Protein AF-A0AAJ2TJH0-F1 (afdb_monomer)

Structure (mmCIF, N/CA/C/O backbone):
data_AF-A0AAJ2TJH0-F1
#
_entry.id   AF-A0AAJ2TJH0-F1
#
loop_
_atom_site.group_PDB
_atom_site.id
_atom_site.type_symbol
_atom_site.label_atom_id
_atom_site.label_alt_id
_atom_site.label_comp_id
_atom_site.label_asym_id
_atom_site.label_entity_id
_atom_site.label_seq_id
_atom_site.pdbx_PDB_ins_code
_atom_site.Cartn_x
_atom_site.Cartn_y
_atom_site.Cartn_z
_atom_site.occupancy
_atom_site.B_iso_or_equiv
_atom_site.auth_seq_id
_atom_site.auth_comp_id
_atom_site.auth_asym_id
_atom_site.auth_atom_id
_atom_site.pdbx_PDB_model_num
ATOM 1 N N . MET A 1 1 ? -12.859 15.635 -84.176 1.00 36.81 1 MET A N 1
ATOM 2 C CA . MET A 1 1 ? -12.176 16.912 -84.503 1.00 36.81 1 MET A CA 1
ATOM 3 C C . MET A 1 1 ? -12.989 18.049 -83.896 1.00 36.81 1 MET A C 1
ATOM 5 O O . MET A 1 1 ? -14.205 17.890 -83.948 1.00 36.81 1 MET A O 1
ATOM 9 N N . PRO A 1 2 ? -12.438 19.195 -83.445 1.00 49.88 2 PRO A N 1
ATOM 10 C CA . PRO A 1 2 ? -11.107 19.591 -82.921 1.00 49.88 2 PRO A CA 1
ATOM 11 C C . PRO A 1 2 ? -11.201 20.012 -81.412 1.00 49.88 2 PRO A C 1
ATOM 13 O O . PRO A 1 2 ? -12.289 19.960 -80.855 1.00 49.88 2 PRO A O 1
ATOM 16 N N . GLY A 1 3 ? -10.116 20.178 -80.627 1.00 53.88 3 GLY A N 1
ATOM 17 C CA . GLY A 1 3 ? -9.355 21.437 -80.367 1.00 53.88 3 GLY A CA 1
ATOM 18 C C . GLY A 1 3 ? -10.192 22.486 -79.595 1.00 53.88 3 GLY A C 1
ATOM 19 O O . GLY A 1 3 ? -11.319 22.723 -79.992 1.00 53.88 3 GLY A O 1
ATOM 20 N N . THR A 1 4 ? -9.802 23.208 -78.529 1.00 48.41 4 THR A N 1
ATOM 21 C CA . THR A 1 4 ? -8.592 24.033 -78.271 1.00 48.41 4 THR A CA 1
ATOM 22 C C . THR A 1 4 ? -8.810 24.751 -76.904 1.00 48.41 4 THR A C 1
ATOM 24 O O . THR A 1 4 ? -9.914 25.207 -76.639 1.00 48.41 4 THR A O 1
ATOM 27 N N . ALA A 1 5 ? -7.886 24.685 -75.937 1.00 49.28 5 ALA A N 1
ATOM 28 C CA . ALA A 1 5 ? -6.951 25.739 -75.476 1.00 49.28 5 ALA A CA 1
ATOM 29 C C . ALA A 1 5 ? -7.472 26.969 -74.656 1.00 49.28 5 ALA A C 1
ATOM 31 O O . ALA A 1 5 ? -8.091 27.881 -75.187 1.00 49.28 5 ALA A O 1
ATOM 32 N N . THR A 1 6 ? -6.994 27.036 -73.393 1.00 59.12 6 THR A N 1
ATOM 33 C CA . THR A 1 6 ? -6.483 28.195 -72.590 1.00 59.12 6 THR A CA 1
ATOM 34 C C . THR A 1 6 ? -7.318 29.459 -72.297 1.00 59.12 6 THR A C 1
ATOM 36 O O . 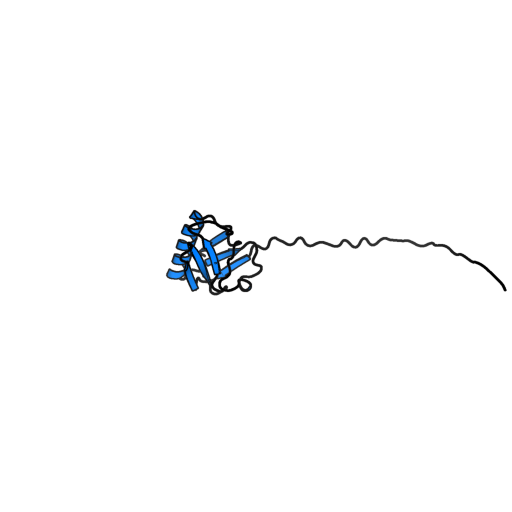THR A 1 6 ? -7.575 30.232 -73.209 1.00 59.12 6 THR A O 1
ATOM 39 N N . ARG A 1 7 ? -7.416 29.852 -71.001 1.00 49.28 7 ARG A N 1
ATOM 40 C CA . ARG A 1 7 ? -6.920 31.171 -70.507 1.00 49.28 7 ARG A CA 1
ATOM 41 C C . ARG A 1 7 ? -6.764 31.275 -68.973 1.00 49.28 7 ARG A C 1
ATOM 43 O O . ARG A 1 7 ? -7.555 30.732 -68.219 1.00 49.28 7 ARG A O 1
ATOM 50 N N . LYS A 1 8 ? -5.702 31.988 -68.570 1.00 52.12 8 LYS A N 1
ATOM 51 C CA . LYS A 1 8 ? -5.145 32.266 -67.225 1.00 52.12 8 LYS A CA 1
ATOM 52 C C . LYS A 1 8 ? -5.794 33.467 -66.506 1.00 52.12 8 LYS A C 1
ATOM 54 O O . LYS A 1 8 ? -6.202 34.378 -67.213 1.00 52.12 8 LYS A O 1
ATOM 59 N N . THR A 1 9 ? -5.649 33.527 -65.167 1.00 45.59 9 THR A N 1
ATOM 60 C CA . THR A 1 9 ? -5.373 34.716 -64.288 1.00 45.59 9 THR A CA 1
ATOM 61 C C . THR A 1 9 ? -5.274 34.214 -62.828 1.00 45.59 9 THR A C 1
ATOM 63 O O . THR A 1 9 ? -6.264 33.705 -62.325 1.00 45.59 9 THR A O 1
ATOM 66 N N . VAL A 1 10 ? -4.119 34.013 -62.173 1.00 44.41 10 VAL A N 1
ATOM 67 C CA . VAL A 1 10 ? -3.102 34.907 -61.547 1.00 44.41 10 VAL A CA 1
ATOM 68 C C . VAL A 1 10 ? -3.601 35.829 -60.412 1.00 44.41 10 VAL A C 1
ATOM 70 O O . VAL A 1 10 ? -4.117 36.912 -60.653 1.00 44.41 10 VAL A O 1
ATOM 73 N N . PHE A 1 11 ? -3.355 35.341 -59.185 1.00 55.31 11 PHE A N 1
ATOM 74 C CA . PHE A 1 11 ? -2.993 35.962 -57.894 1.00 55.31 11 PHE A CA 1
ATOM 75 C C . PHE A 1 11 ? -2.949 37.494 -57.723 1.00 55.31 11 PHE A C 1
ATOM 77 O O . PHE A 1 11 ? -2.165 38.164 -58.393 1.00 55.31 11 PHE A O 1
ATOM 84 N N . ARG A 1 12 ? -3.555 37.980 -56.621 1.00 53.56 12 ARG A N 1
ATOM 85 C CA . ARG A 1 12 ? -2.887 38.843 -55.61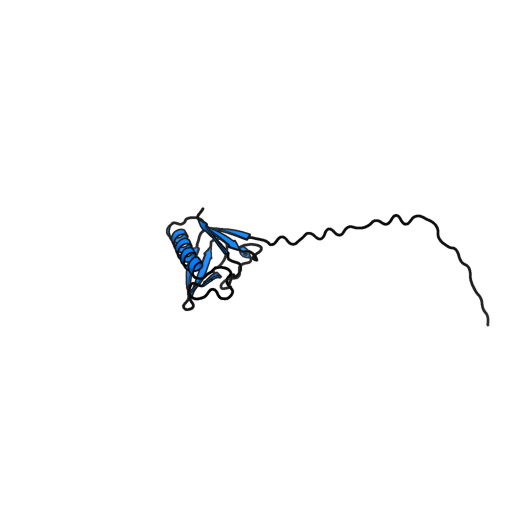2 1.00 53.56 12 ARG A CA 1
ATOM 86 C C . ARG A 1 12 ? -3.791 39.130 -54.405 1.00 53.56 12 ARG A C 1
ATOM 88 O O . ARG A 1 12 ? -4.863 39.692 -54.581 1.00 53.56 12 ARG A O 1
ATOM 95 N N . GLY A 1 13 ? -3.318 38.838 -53.190 1.00 42.81 13 GLY A N 1
ATOM 96 C CA . GLY A 1 13 ? -3.928 39.374 -51.966 1.00 42.81 13 GLY A CA 1
ATOM 97 C C . GLY A 1 13 ? -3.599 38.609 -50.683 1.00 42.81 13 GLY A C 1
ATOM 98 O O . GLY A 1 13 ? -4.333 37.708 -50.316 1.00 42.81 13 GLY A O 1
ATOM 99 N N . TRP A 1 14 ? -2.511 39.010 -50.016 1.00 47.28 14 TRP A N 1
ATOM 100 C CA . TRP A 1 14 ? -2.279 38.914 -48.562 1.00 47.28 14 TRP A CA 1
ATOM 101 C C . TRP A 1 14 ? -2.523 37.563 -47.850 1.00 47.28 14 TRP A C 1
ATOM 103 O O . TRP A 1 14 ? -3.554 37.328 -47.229 1.00 47.28 14 TRP A O 1
ATOM 113 N N . MET A 1 15 ? -1.495 36.708 -47.815 1.00 41.69 15 MET A N 1
ATOM 114 C CA . MET A 1 15 ? -1.407 35.610 -46.840 1.00 41.69 15 MET A CA 1
ATOM 115 C C . MET A 1 15 ? -0.833 36.139 -45.519 1.00 41.69 15 MET A C 1
ATOM 117 O O . MET A 1 15 ? 0.366 36.054 -45.266 1.00 41.69 15 MET A O 1
ATOM 121 N N . GLY A 1 16 ? -1.700 36.703 -44.676 1.00 45.50 16 GLY A N 1
ATOM 122 C CA . GLY A 1 16 ? -1.440 36.810 -43.242 1.00 45.50 16 GLY A CA 1
ATOM 123 C C . GLY A 1 16 ? -1.531 35.413 -42.635 1.00 45.50 16 GLY A C 1
ATOM 124 O O . GLY A 1 16 ? -2.625 34.915 -42.386 1.00 45.50 16 GLY A O 1
ATOM 125 N N . GLY A 1 17 ? -0.389 34.745 -42.477 1.00 52.59 17 GLY A N 1
ATOM 126 C CA . GLY A 1 17 ? -0.326 33.420 -41.870 1.00 52.59 17 GLY A CA 1
ATOM 127 C C . GLY A 1 17 ? -0.677 33.485 -40.385 1.00 52.59 17 GLY A C 1
ATOM 128 O O . GLY A 1 17 ? 0.143 33.917 -39.580 1.00 52.59 17 GLY A O 1
ATOM 129 N N . LEU A 1 18 ? -1.878 33.033 -40.014 1.00 56.41 18 LEU A N 1
ATOM 130 C CA . LEU A 1 18 ? -2.177 32.652 -38.635 1.00 56.41 18 LEU A CA 1
ATOM 131 C C . LEU A 1 18 ? -1.367 31.388 -38.304 1.00 56.41 18 LEU A C 1
ATOM 133 O O . LEU A 1 18 ? -1.735 30.280 -38.691 1.00 56.41 18 LEU A O 1
ATOM 137 N N . PHE A 1 19 ? -0.259 31.553 -37.584 1.00 54.91 19 PHE A N 1
ATOM 138 C CA . PHE A 1 19 ? 0.413 30.451 -36.900 1.00 54.91 19 PHE A CA 1
ATOM 139 C C . PHE A 1 19 ? -0.464 30.011 -35.719 1.00 54.91 19 PHE A C 1
ATOM 141 O O . PHE A 1 19 ? -0.465 30.639 -34.662 1.00 54.91 19 PHE A O 1
ATOM 148 N N . ALA A 1 20 ? -1.240 28.940 -35.898 1.00 62.03 20 ALA A N 1
ATOM 149 C CA . ALA A 1 20 ? -1.921 28.268 -34.798 1.00 62.03 20 ALA A CA 1
ATOM 150 C C . ALA A 1 20 ? -0.874 27.533 -33.944 1.00 62.03 20 ALA A C 1
ATOM 152 O O . ALA A 1 20 ? -0.414 26.447 -34.294 1.00 62.03 20 ALA A O 1
ATOM 153 N N . VAL A 1 21 ? -0.457 28.152 -32.837 1.00 60.97 21 VAL A N 1
ATOM 154 C CA . VAL A 1 21 ? 0.409 27.522 -31.834 1.00 60.97 21 VAL A CA 1
ATOM 155 C C . VAL A 1 21 ? -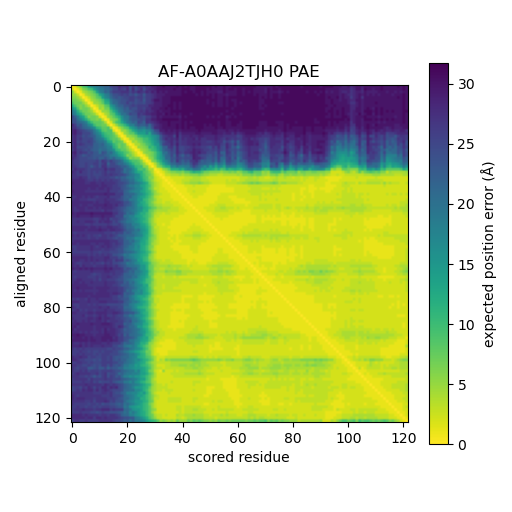0.417 26.466 -31.098 1.00 60.97 21 VAL A C 1
ATOM 157 O O . VAL A 1 21 ? -1.238 26.786 -30.240 1.00 60.97 21 VAL A O 1
ATOM 160 N N . LEU A 1 22 ? -0.222 25.195 -31.451 1.00 59.22 22 LEU A N 1
ATOM 161 C CA . LEU A 1 22 ? -0.688 24.058 -30.659 1.00 59.22 22 LEU A CA 1
ATOM 162 C C . LEU A 1 22 ? 0.108 24.042 -29.349 1.00 59.22 22 LEU A C 1
ATOM 164 O O . LEU A 1 22 ? 1.249 23.586 -29.307 1.00 59.22 22 LEU A O 1
ATOM 168 N N . VAL A 1 23 ? -0.486 24.578 -28.283 1.00 63.22 23 VAL A N 1
ATOM 169 C CA . VAL A 1 23 ? 0.047 24.464 -26.923 1.00 63.22 23 VAL A CA 1
ATOM 170 C C . VAL A 1 23 ? -0.071 22.999 -26.507 1.00 63.22 23 VAL A C 1
ATOM 172 O O . VAL A 1 23 ? -1.120 22.546 -26.053 1.00 63.22 23 VAL A O 1
ATOM 175 N N . ALA A 1 24 ? 1.001 22.233 -26.706 1.00 60.81 24 ALA A N 1
ATOM 176 C CA . ALA A 1 24 ? 1.144 20.917 -26.105 1.00 60.81 24 ALA A CA 1
ATOM 177 C C . ALA A 1 24 ? 1.241 21.113 -24.588 1.00 60.81 24 ALA A C 1
ATOM 179 O O . ALA A 1 24 ? 2.260 21.574 -24.076 1.00 60.81 24 ALA A O 1
ATOM 180 N N . CYS A 1 25 ? 0.154 20.824 -23.873 1.00 55.62 25 CYS A N 1
ATOM 181 C CA . CYS A 1 25 ? 0.165 20.810 -22.419 1.00 55.62 25 CYS A CA 1
ATOM 182 C C . CYS A 1 25 ? 1.077 19.647 -21.988 1.00 55.62 25 CYS A C 1
ATOM 184 O O . CYS A 1 25 ? 0.773 18.502 -22.342 1.00 55.62 25 CYS A O 1
ATOM 186 N N . PRO A 1 26 ? 2.211 19.891 -21.307 1.00 55.00 26 PRO A N 1
ATOM 187 C CA . PRO A 1 26 ? 3.048 18.800 -20.837 1.00 55.00 26 PRO A CA 1
ATOM 188 C C . PRO A 1 26 ? 2.218 17.965 -19.863 1.00 55.00 26 PRO A C 1
ATOM 190 O O . PRO A 1 26 ? 1.617 18.505 -18.934 1.00 55.00 26 PRO A O 1
ATOM 193 N N . SER A 1 27 ? 2.156 16.650 -20.076 1.00 54.94 27 SER A N 1
ATOM 194 C CA . SER A 1 27 ? 1.590 15.739 -19.088 1.00 54.94 27 SER A CA 1
ATOM 195 C C . SER A 1 27 ? 2.425 15.876 -17.817 1.00 54.94 27 SER A C 1
ATOM 197 O O . SER A 1 27 ? 3.551 15.379 -17.759 1.00 54.94 27 SER A O 1
ATOM 199 N N . LEU A 1 28 ? 1.904 16.598 -16.824 1.00 56.28 28 LEU A N 1
ATOM 200 C CA . LEU A 1 28 ? 2.475 16.623 -15.484 1.00 56.28 28 LEU A CA 1
ATOM 201 C C . LEU A 1 28 ? 2.661 15.162 -15.053 1.00 56.28 28 LEU A C 1
ATOM 203 O O . LEU A 1 28 ? 1.777 14.335 -15.261 1.00 56.28 28 LEU A O 1
ATOM 207 N N . ALA A 1 29 ? 3.819 14.797 -14.517 1.00 51.66 29 ALA A N 1
ATOM 208 C CA . ALA A 1 29 ? 3.940 13.519 -13.830 1.00 51.66 29 ALA A CA 1
ATOM 209 C C . ALA A 1 29 ? 3.002 13.595 -12.612 1.00 51.66 29 ALA A C 1
ATOM 211 O O . ALA A 1 29 ? 3.235 14.399 -11.710 1.00 51.66 29 ALA A O 1
ATOM 212 N N . HIS A 1 30 ? 1.888 12.860 -12.636 1.00 56.75 30 HIS A N 1
ATOM 213 C CA . HIS A 1 30 ? 0.851 12.961 -11.609 1.00 56.75 30 HIS A CA 1
ATOM 214 C C . HIS A 1 30 ? 1.310 12.174 -10.377 1.00 56.75 30 HIS A C 1
ATOM 216 O O . HIS A 1 30 ? 1.152 10.957 -10.303 1.00 56.75 30 HIS A O 1
ATOM 222 N N . GLY A 1 31 ? 1.922 12.876 -9.424 1.00 65.38 31 GLY A N 1
ATOM 223 C CA . GLY A 1 31 ? 1.992 12.403 -8.048 1.00 65.38 31 GLY A CA 1
ATOM 224 C C . GLY A 1 31 ? 0.597 12.491 -7.434 1.00 65.38 31 GLY A C 1
ATOM 225 O O . GLY A 1 31 ? 0.048 13.588 -7.343 1.00 65.38 31 GLY A O 1
ATOM 226 N N . THR A 1 32 ? 0.025 11.358 -7.042 1.00 85.94 32 THR A N 1
ATOM 227 C CA . THR A 1 32 ? -1.295 11.286 -6.409 1.00 85.94 32 THR A CA 1
ATOM 228 C C . THR A 1 32 ? -1.157 10.871 -4.962 1.00 85.94 32 THR A C 1
ATOM 230 O O . THR A 1 32 ? -0.467 9.899 -4.637 1.00 85.94 32 THR A O 1
ATOM 233 N N . ASN A 1 33 ? -1.871 11.601 -4.112 1.00 91.75 33 ASN A N 1
ATOM 234 C CA . ASN A 1 33 ? -1.908 11.392 -2.677 1.00 91.75 33 ASN A CA 1
ATOM 235 C C . ASN A 1 33 ? -3.265 10.796 -2.301 1.00 91.75 33 ASN A C 1
ATOM 237 O O . ASN A 1 33 ? -4.311 11.314 -2.695 1.00 91.75 33 ASN A O 1
ATOM 241 N N . CYS A 1 34 ? -3.238 9.708 -1.541 1.00 93.44 34 CYS A N 1
ATOM 242 C CA . CYS A 1 34 ? -4.419 8.992 -1.085 1.00 93.44 34 CYS A CA 1
ATOM 243 C C . CYS A 1 34 ? -4.591 9.147 0.420 1.00 93.44 34 CYS A C 1
ATOM 245 O O . CYS A 1 34 ? -4.074 8.348 1.205 1.00 93.44 34 CYS A O 1
ATOM 247 N N . ASP A 1 35 ? -5.345 10.176 0.792 1.00 95.50 35 ASP A N 1
ATOM 248 C CA . ASP A 1 35 ? -5.692 10.524 2.168 1.00 95.50 35 ASP A CA 1
ATOM 249 C C . ASP A 1 35 ? -6.824 9.618 2.642 1.00 95.50 35 ASP A C 1
ATOM 251 O O . ASP A 1 35 ? -7.933 9.642 2.104 1.00 95.50 35 ASP A O 1
ATOM 255 N N . SER A 1 36 ? -6.546 8.753 3.614 1.00 94.38 36 SER A N 1
ATOM 256 C CA . SER A 1 36 ? -7.513 7.731 4.017 1.00 94.38 36 SER A CA 1
ATOM 257 C C . SER A 1 36 ? -7.192 7.119 5.376 1.00 94.38 36 SER A C 1
ATOM 259 O O . SER A 1 36 ? -6.165 7.402 5.985 1.00 94.38 36 SER A O 1
ATOM 261 N N . LYS A 1 37 ? -8.085 6.256 5.871 1.00 96.88 37 LYS A N 1
ATOM 262 C CA . LYS A 1 37 ? -7.781 5.382 7.010 1.00 96.88 37 LYS A CA 1
ATOM 263 C C . LYS A 1 37 ? -7.350 4.016 6.509 1.00 96.88 37 LYS A C 1
ATOM 265 O O . LYS A 1 37 ? -7.921 3.497 5.548 1.00 96.88 37 LYS A O 1
ATOM 270 N N . VAL A 1 38 ? -6.386 3.410 7.195 1.00 97.44 38 VAL A N 1
ATOM 271 C CA . VAL A 1 38 ? -5.977 2.032 6.921 1.00 97.44 38 VAL A CA 1
ATOM 272 C C . VAL A 1 38 ? -7.084 1.080 7.369 1.00 97.44 38 VAL A C 1
ATOM 274 O O . VAL A 1 38 ? -7.364 0.953 8.558 1.00 97.44 38 VAL A O 1
ATOM 277 N N . ALA A 1 39 ? -7.703 0.391 6.415 1.00 97.25 39 ALA A N 1
ATOM 278 C CA . ALA A 1 39 ? -8.696 -0.645 6.682 1.00 97.25 39 ALA A CA 1
ATOM 279 C C . ALA A 1 39 ? -8.014 -1.996 6.944 1.00 97.25 39 ALA A C 1
ATOM 281 O O . ALA A 1 39 ? -8.403 -2.745 7.842 1.00 97.25 39 ALA A O 1
ATOM 282 N N . ASN A 1 40 ? -6.959 -2.309 6.186 1.00 97.12 40 ASN A N 1
ATOM 283 C CA . ASN A 1 40 ? -6.185 -3.524 6.388 1.00 97.12 40 ASN A CA 1
ATOM 284 C C . ASN A 1 40 ? -4.716 -3.360 5.986 1.00 97.12 40 ASN A C 1
ATOM 286 O O . ASN A 1 40 ? -4.394 -2.586 5.092 1.00 97.12 40 ASN A O 1
ATOM 290 N N . VAL A 1 41 ? -3.846 -4.139 6.625 1.00 97.50 41 VAL A N 1
ATOM 291 C CA . VAL A 1 41 ? -2.437 -4.306 6.262 1.00 97.50 41 VAL A CA 1
ATOM 292 C C . VAL A 1 41 ? -2.107 -5.778 6.455 1.00 97.50 41 VAL A C 1
ATOM 294 O O . VAL A 1 41 ? -2.526 -6.377 7.447 1.00 97.50 41 VAL A O 1
ATOM 297 N N . SER A 1 42 ? -1.391 -6.371 5.509 1.00 97.19 42 SER A N 1
ATOM 298 C CA . SER A 1 42 ? -0.969 -7.770 5.584 1.00 97.19 42 SER A CA 1
ATOM 299 C C . SER A 1 42 ? 0.319 -7.994 4.803 1.00 97.19 42 SER A C 1
ATOM 301 O O . SER A 1 42 ? 0.704 -7.161 3.983 1.00 97.19 42 SER A O 1
ATOM 303 N N . ILE A 1 43 ? 0.980 -9.116 5.067 1.00 97.69 43 ILE A N 1
ATOM 304 C CA . ILE A 1 43 ? 2.150 -9.581 4.32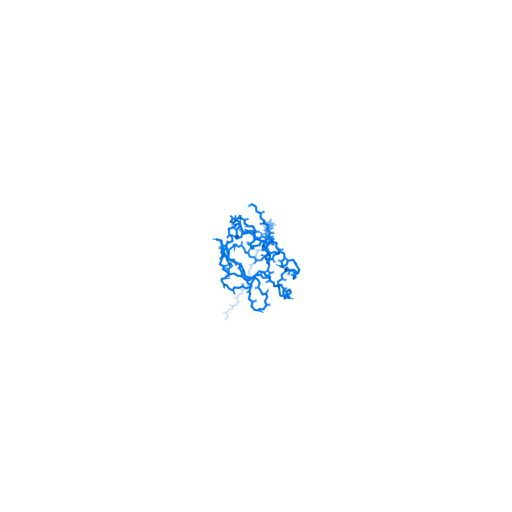5 1.00 97.69 43 ILE A CA 1
ATOM 305 C C . ILE A 1 43 ? 1.851 -10.990 3.815 1.00 97.69 43 ILE A C 1
ATOM 307 O O . ILE A 1 43 ? 1.336 -11.813 4.572 1.00 97.69 43 ILE A O 1
ATOM 311 N N . ASP A 1 44 ? 2.157 -11.264 2.548 1.00 96.12 44 ASP A N 1
ATOM 312 C CA . ASP A 1 44 ? 2.059 -12.616 1.988 1.00 96.12 44 ASP A CA 1
ATOM 313 C C . ASP A 1 44 ? 3.340 -13.445 2.211 1.00 96.12 44 ASP A C 1
ATOM 315 O O . ASP A 1 44 ? 4.366 -12.947 2.674 1.00 96.12 44 ASP A O 1
ATOM 319 N N . ALA A 1 45 ? 3.307 -14.729 1.841 1.00 95.94 45 ALA A N 1
ATOM 320 C CA . ALA A 1 45 ? 4.453 -15.631 1.992 1.00 95.94 45 ALA A CA 1
ATOM 321 C C . ALA A 1 45 ? 5.702 -15.213 1.183 1.00 95.94 45 ALA A C 1
ATOM 323 O O . ALA A 1 45 ? 6.801 -15.676 1.476 1.00 95.94 45 ALA A O 1
ATOM 324 N N . SER A 1 46 ? 5.551 -14.342 0.178 1.00 95.88 46 SER A N 1
ATOM 325 C CA . SER A 1 46 ? 6.657 -13.800 -0.624 1.00 95.88 46 SER A CA 1
ATOM 326 C C . SER A 1 46 ? 7.251 -12.509 -0.048 1.00 95.88 46 SER A C 1
ATOM 328 O O . SER A 1 46 ? 8.210 -11.964 -0.600 1.00 95.88 46 SER A O 1
ATOM 330 N N . GLY A 1 47 ? 6.680 -11.997 1.046 1.00 97.19 47 GLY A N 1
ATOM 331 C CA . GLY A 1 47 ? 7.082 -10.742 1.664 1.00 97.19 47 GLY A CA 1
ATOM 332 C C . GLY A 1 47 ? 6.452 -9.502 1.033 1.00 97.19 47 GLY A C 1
ATOM 333 O O . GLY A 1 47 ? 6.880 -8.395 1.359 1.00 97.19 47 GLY A O 1
ATOM 334 N N . LYS A 1 48 ? 5.461 -9.627 0.138 1.00 98.00 48 LYS A N 1
ATOM 335 C CA . LYS A 1 48 ? 4.744 -8.451 -0.379 1.00 98.00 48 LYS A CA 1
ATOM 336 C C . LYS A 1 48 ? 3.838 -7.888 0.704 1.00 98.00 48 LYS A C 1
ATOM 338 O O . LYS A 1 48 ? 3.037 -8.613 1.289 1.00 98.00 48 LYS A O 1
ATOM 343 N N . VAL A 1 49 ? 3.953 -6.586 0.934 1.00 98.31 49 VAL A N 1
ATOM 344 C CA . VAL A 1 49 ? 3.080 -5.827 1.827 1.00 98.31 49 VAL A CA 1
ATOM 345 C C . VAL A 1 49 ? 1.858 -5.387 1.040 1.00 98.31 49 VAL A C 1
ATOM 347 O O . VAL A 1 49 ? 1.982 -4.683 0.035 1.00 98.31 49 VAL A O 1
ATOM 350 N N . PHE A 1 50 ? 0.686 -5.772 1.528 1.00 98.44 50 PHE A N 1
ATOM 351 C CA . PHE A 1 50 ? -0.604 -5.337 1.020 1.00 98.44 50 PHE A CA 1
ATOM 352 C C . PHE A 1 50 ? -1.251 -4.362 1.992 1.00 98.44 50 PHE A C 1
ATOM 354 O O . PHE A 1 50 ? -1.268 -4.605 3.200 1.00 98.44 50 PHE A O 1
ATOM 361 N N . VAL A 1 51 ? -1.842 -3.300 1.456 1.00 98.19 51 VAL A N 1
ATOM 362 C CA . VAL A 1 51 ? -2.636 -2.325 2.204 1.00 98.19 51 VAL A CA 1
ATOM 363 C C . VAL A 1 51 ? -4.003 -2.174 1.552 1.00 98.19 51 VAL A C 1
ATOM 365 O O . VAL A 1 51 ? -4.127 -2.200 0.331 1.00 98.19 51 VAL A O 1
ATOM 368 N N . ALA A 1 52 ? -5.034 -2.031 2.375 1.00 97.81 52 ALA A N 1
ATOM 369 C CA . ALA A 1 52 ? -6.359 -1.585 1.972 1.00 97.81 52 ALA A CA 1
ATOM 370 C C . ALA A 1 52 ? -6.696 -0.334 2.775 1.00 97.81 52 ALA A C 1
ATOM 372 O O . ALA A 1 52 ? -6.449 -0.297 3.987 1.00 97.81 52 ALA A O 1
ATOM 373 N N . THR A 1 53 ? -7.286 0.667 2.134 1.00 96.88 53 THR A N 1
ATOM 374 C CA . THR A 1 53 ? -7.722 1.885 2.817 1.00 96.88 53 THR A CA 1
ATOM 375 C C . THR A 1 53 ? -9.205 2.133 2.587 1.00 96.88 53 THR A C 1
ATOM 377 O O . THR A 1 53 ? -9.880 1.394 1.877 1.00 96.88 53 THR A O 1
ATOM 380 N N . THR A 1 54 ? -9.744 3.184 3.196 1.00 95.75 54 THR A N 1
ATOM 381 C CA . THR A 1 54 ? -11.107 3.639 2.896 1.00 95.75 54 THR A CA 1
ATOM 382 C C . THR A 1 54 ? -11.255 4.220 1.485 1.00 95.75 54 THR A C 1
ATOM 384 O O . THR A 1 54 ? -12.380 4.376 1.027 1.00 95.75 54 THR A O 1
ATOM 387 N N . ALA A 1 55 ? -10.149 4.555 0.809 1.00 94.56 55 ALA A N 1
ATOM 388 C CA . ALA A 1 55 ? -10.141 5.183 -0.515 1.00 94.56 55 ALA A CA 1
ATOM 389 C C . ALA A 1 55 ? -9.661 4.251 -1.643 1.00 94.56 55 ALA A C 1
ATOM 391 O O . ALA A 1 55 ? -9.826 4.587 -2.814 1.00 94.56 55 ALA A O 1
ATOM 392 N N . SER A 1 56 ? -9.060 3.104 -1.317 1.00 95.56 56 SER A N 1
ATOM 393 C CA . SER A 1 56 ? -8.567 2.141 -2.302 1.00 95.56 56 SER A CA 1
ATOM 394 C C . SER A 1 56 ? -8.722 0.696 -1.814 1.00 95.56 56 SER A C 1
ATOM 396 O O . SER A 1 56 ? -8.603 0.421 -0.613 1.00 95.56 56 SER A O 1
ATOM 398 N N . PRO A 1 57 ? -8.990 -0.259 -2.725 1.00 97.38 57 PRO A N 1
ATOM 399 C CA . PRO A 1 57 ? -9.091 -1.667 -2.360 1.00 97.38 57 PRO A CA 1
ATOM 400 C C . PRO A 1 57 ? -7.729 -2.215 -1.919 1.00 97.38 57 PRO A C 1
ATOM 402 O O . PRO A 1 57 ? -6.702 -1.554 -2.056 1.00 97.38 57 PRO A O 1
ATOM 405 N N . ILE A 1 58 ? -7.698 -3.453 -1.420 1.00 97.88 58 ILE A N 1
ATOM 406 C CA . ILE A 1 58 ? -6.435 -4.111 -1.071 1.00 97.88 58 ILE A CA 1
ATOM 407 C C . ILE A 1 58 ? -5.498 -4.197 -2.284 1.00 97.88 58 ILE A C 1
ATOM 409 O O . ILE A 1 58 ? -5.911 -4.645 -3.350 1.00 97.88 58 ILE A O 1
ATOM 413 N N . HIS A 1 59 ? -4.245 -3.781 -2.136 1.00 97.88 59 HIS A N 1
ATOM 414 C CA . HIS A 1 59 ? -3.235 -3.809 -3.197 1.00 97.88 59 HIS A CA 1
ATOM 415 C C . HIS A 1 59 ? -1.824 -3.889 -2.600 1.00 97.88 59 HIS A C 1
ATOM 417 O O . HIS A 1 59 ? -1.609 -3.495 -1.452 1.00 97.88 59 HIS A O 1
ATOM 423 N N . ALA A 1 60 ? -0.864 -4.421 -3.358 1.00 98.12 60 ALA A N 1
ATOM 424 C CA . ALA A 1 60 ? 0.524 -4.533 -2.917 1.00 98.12 60 ALA A CA 1
ATOM 425 C C . ALA A 1 60 ? 1.282 -3.225 -3.158 1.00 98.12 60 ALA A C 1
ATOM 427 O O . ALA A 1 60 ? 1.200 -2.663 -4.250 1.00 98.12 60 ALA A O 1
ATOM 428 N N . VAL A 1 61 ? 2.051 -2.771 -2.168 1.00 97.81 61 VAL A N 1
ATOM 429 C CA . VAL A 1 61 ? 2.741 -1.466 -2.198 1.00 97.81 61 VAL A CA 1
ATOM 430 C C . VAL A 1 61 ? 4.262 -1.565 -2.133 1.00 97.81 61 VAL A C 1
ATOM 432 O O . VAL A 1 61 ? 4.955 -0.707 -2.669 1.00 97.81 61 VAL A O 1
ATOM 435 N N . CYS A 1 62 ? 4.802 -2.606 -1.506 1.00 98.31 62 CYS A N 1
ATOM 436 C CA . CYS A 1 62 ? 6.238 -2.863 -1.458 1.00 98.31 62 CYS A CA 1
ATOM 437 C C . CYS A 1 62 ? 6.504 -4.325 -1.071 1.00 98.31 62 CYS A C 1
ATOM 439 O O . CYS A 1 62 ? 5.565 -5.093 -0.843 1.00 98.31 62 CYS A O 1
ATOM 441 N N . ASN A 1 63 ? 7.772 -4.733 -0.996 1.00 98.31 63 ASN A N 1
ATOM 442 C CA . ASN A 1 63 ? 8.151 -6.063 -0.526 1.00 98.31 63 ASN A CA 1
ATOM 443 C C . ASN A 1 63 ? 9.335 -5.991 0.463 1.00 98.31 63 ASN A C 1
ATOM 445 O O . ASN A 1 63 ? 10.307 -5.270 0.242 1.00 98.31 63 ASN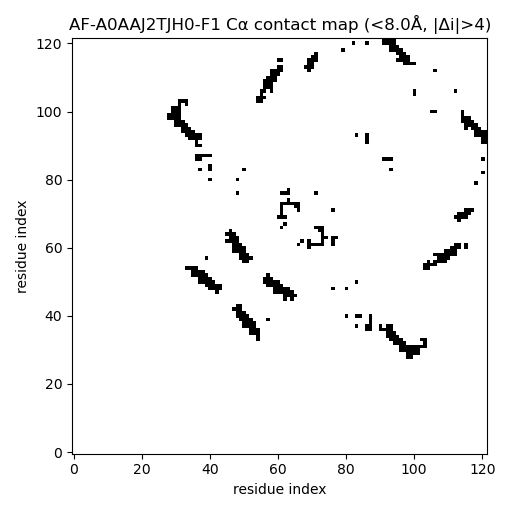 A O 1
ATOM 449 N N . ILE A 1 64 ? 9.214 -6.712 1.585 1.00 98.06 64 ILE A N 1
ATOM 450 C CA . ILE A 1 64 ? 10.157 -6.697 2.722 1.00 98.06 64 ILE A CA 1
ATOM 451 C C . ILE A 1 64 ? 11.314 -7.700 2.601 1.00 98.06 64 ILE A C 1
ATOM 453 O O . ILE A 1 64 ? 12.195 -7.727 3.464 1.00 98.06 64 ILE A O 1
ATOM 457 N N . VAL A 1 65 ? 11.315 -8.527 1.558 1.00 97.88 65 VAL A N 1
ATOM 458 C CA . VAL A 1 65 ? 12.363 -9.506 1.242 1.00 97.88 65 VAL A CA 1
ATOM 459 C C . VAL A 1 65 ? 13.202 -9.031 0.055 1.00 97.88 65 VAL A C 1
ATOM 461 O O . VAL A 1 65 ? 14.427 -9.093 0.109 1.00 97.88 65 VAL A O 1
ATOM 464 N N . SER A 1 66 ? 12.566 -8.526 -1.003 1.00 96.62 66 SER A N 1
ATOM 465 C CA . SER A 1 66 ? 13.231 -8.022 -2.209 1.00 96.62 66 SER A CA 1
ATOM 466 C C . SER A 1 66 ? 12.452 -6.859 -2.806 1.00 96.62 66 SER A C 1
ATOM 468 O O . SER A 1 66 ? 11.240 -6.965 -2.961 1.00 96.62 66 SER A O 1
ATOM 470 N N . LYS A 1 67 ? 13.141 -5.786 -3.214 1.00 95.69 67 LYS A N 1
ATOM 471 C CA . LYS A 1 67 ? 12.524 -4.615 -3.857 1.00 95.69 67 LYS A CA 1
ATOM 472 C C . LYS A 1 67 ? 11.660 -4.998 -5.071 1.00 95.69 67 LYS A C 1
ATOM 474 O O . LYS A 1 67 ? 10.558 -4.478 -5.223 1.00 95.69 67 LYS A O 1
ATOM 479 N N . GLY A 1 68 ? 12.133 -5.922 -5.912 1.00 94.44 68 GLY A N 1
ATOM 480 C CA . GLY A 1 68 ? 11.460 -6.280 -7.166 1.00 94.44 68 GLY A CA 1
ATOM 481 C C . GLY A 1 68 ? 11.159 -5.048 -8.028 1.00 94.44 68 GLY A C 1
ATOM 482 O O . GLY A 1 68 ? 11.987 -4.144 -8.127 1.00 94.44 68 GLY A O 1
ATOM 483 N N . ASP A 1 69 ? 9.954 -5.000 -8.598 1.00 94.50 69 ASP A N 1
ATOM 484 C CA . ASP A 1 69 ? 9.490 -3.872 -9.417 1.00 94.50 69 ASP A CA 1
ATOM 485 C C . ASP A 1 69 ? 9.060 -2.651 -8.589 1.00 94.50 69 ASP A C 1
ATOM 487 O O . ASP A 1 69 ? 8.821 -1.586 -9.149 1.00 94.50 69 ASP A O 1
ATOM 491 N N . PHE A 1 70 ? 8.938 -2.771 -7.263 1.00 96.94 70 PHE A N 1
ATOM 492 C CA . PHE A 1 70 ? 8.466 -1.673 -6.422 1.00 96.94 70 PHE A CA 1
ATOM 493 C C . PHE A 1 70 ? 9.500 -0.550 -6.322 1.00 96.94 70 PHE A C 1
ATOM 495 O O . PHE A 1 70 ? 10.703 -0.792 -6.250 1.00 96.94 70 PHE A O 1
ATOM 502 N N . SER A 1 71 ? 9.044 0.702 -6.256 1.00 95.31 71 SER A N 1
ATOM 503 C CA . SER A 1 71 ? 9.938 1.854 -6.101 1.00 95.31 71 SER A CA 1
ATOM 504 C C . SER A 1 71 ? 10.628 1.869 -4.730 1.00 95.31 71 SER A C 1
ATOM 506 O O . SER A 1 71 ? 11.791 2.266 -4.620 1.00 95.31 71 SER A O 1
ATOM 508 N N . MET A 1 72 ? 9.934 1.408 -3.688 1.00 96.25 72 MET A N 1
ATOM 509 C CA . MET A 1 72 ? 10.390 1.455 -2.299 1.00 96.25 72 MET A CA 1
ATOM 510 C C . MET A 1 72 ? 11.473 0.400 -1.981 1.00 96.25 72 MET A C 1
ATOM 512 O O . MET A 1 72 ? 11.231 -0.789 -2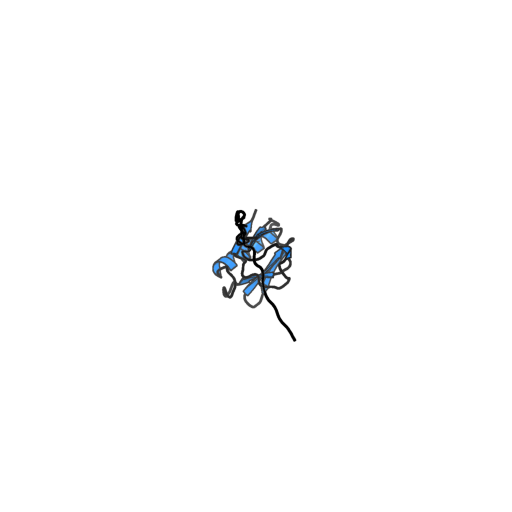.197 1.00 96.25 72 MET A O 1
ATOM 516 N N . PRO A 1 73 ? 12.641 0.789 -1.423 1.00 97.06 73 PRO A N 1
ATOM 517 C CA . PRO A 1 73 ? 13.657 -0.155 -0.949 1.00 97.06 73 PRO A CA 1
ATOM 518 C C . PRO A 1 73 ? 13.144 -1.070 0.169 1.00 97.06 73 PRO A C 1
ATOM 520 O O . PRO A 1 73 ? 12.280 -0.681 0.955 1.00 97.06 73 PRO A O 1
ATOM 523 N N . THR A 1 74 ? 13.726 -2.263 0.283 1.00 97.75 74 THR A N 1
ATOM 524 C CA . THR A 1 74 ? 13.310 -3.310 1.228 1.00 97.75 74 THR A CA 1
ATOM 525 C C . THR A 1 74 ? 13.314 -2.838 2.690 1.00 97.75 74 THR A C 1
ATOM 527 O O . THR A 1 74 ? 12.384 -3.116 3.447 1.00 97.75 74 THR A O 1
ATOM 530 N N . GLU A 1 75 ? 14.342 -2.098 3.104 1.00 96.56 75 GLU A N 1
ATOM 531 C CA . GLU A 1 75 ? 14.507 -1.585 4.469 1.00 96.56 75 GLU A CA 1
ATOM 532 C C . GLU A 1 75 ? 13.439 -0.539 4.793 1.00 96.56 75 GLU A C 1
ATOM 534 O O . GLU A 1 75 ? 12.822 -0.579 5.858 1.00 96.56 75 GLU A O 1
ATOM 539 N N . VAL A 1 76 ? 13.170 0.351 3.836 1.00 97.19 76 VAL A N 1
ATOM 540 C CA . VAL A 1 76 ? 12.120 1.368 3.949 1.00 97.19 76 VAL A CA 1
ATOM 541 C C . VAL A 1 76 ? 10.748 0.699 3.985 1.00 97.19 76 VAL A C 1
ATOM 543 O O . VAL A 1 76 ? 9.927 1.056 4.820 1.00 97.19 76 VAL A O 1
ATOM 546 N N . CYS A 1 77 ? 10.527 -0.341 3.176 1.00 98.00 77 CYS A N 1
ATOM 547 C CA . CYS A 1 77 ? 9.280 -1.105 3.171 1.00 98.00 77 CYS A CA 1
ATOM 548 C C . CYS A 1 77 ? 8.957 -1.713 4.543 1.00 98.00 77 CYS A C 1
ATOM 550 O O . CYS A 1 77 ? 7.805 -1.685 4.973 1.00 98.00 77 CYS A O 1
ATOM 552 N N . LYS A 1 78 ? 9.964 -2.208 5.276 1.00 97.69 78 LYS A N 1
ATOM 553 C CA . LYS A 1 78 ? 9.773 -2.714 6.648 1.00 97.69 78 LYS A CA 1
ATOM 554 C C . LYS A 1 78 ? 9.308 -1.609 7.599 1.00 97.69 78 LYS A C 1
ATOM 556 O O . LYS A 1 78 ? 8.372 -1.824 8.369 1.00 97.69 78 LYS A O 1
ATOM 561 N N . ALA A 1 79 ? 9.924 -0.429 7.520 1.00 97.25 79 ALA A N 1
ATOM 562 C CA . ALA A 1 79 ? 9.518 0.728 8.316 1.00 97.25 79 ALA A CA 1
ATOM 563 C C . ALA A 1 79 ? 8.104 1.206 7.940 1.00 97.25 79 ALA A C 1
ATOM 565 O O . ALA A 1 79 ? 7.274 1.445 8.816 1.00 97.25 79 ALA A O 1
ATOM 566 N N . THR A 1 80 ? 7.790 1.266 6.645 1.00 97.81 80 THR A N 1
ATOM 567 C CA . THR A 1 80 ? 6.458 1.626 6.155 1.00 97.81 80 THR A CA 1
ATOM 568 C C . THR A 1 80 ? 5.402 0.616 6.589 1.00 97.81 80 THR A C 1
ATOM 570 O O . THR A 1 80 ? 4.333 1.028 7.021 1.00 97.81 80 THR A O 1
ATOM 573 N N . TYR A 1 81 ? 5.688 -0.688 6.563 1.00 97.75 81 TYR A N 1
ATOM 574 C CA . TYR A 1 81 ? 4.776 -1.699 7.098 1.00 97.75 81 TYR A CA 1
ATOM 575 C C . TYR A 1 81 ? 4.471 -1.462 8.584 1.00 97.75 81 TYR A C 1
ATOM 577 O O . TYR A 1 81 ? 3.303 -1.459 8.973 1.00 97.75 81 TYR A O 1
ATOM 585 N N . ALA A 1 82 ? 5.493 -1.197 9.404 1.00 97.12 82 ALA A N 1
ATOM 586 C CA . ALA A 1 82 ? 5.300 -0.882 10.819 1.00 97.12 82 ALA A CA 1
ATOM 587 C C . ALA A 1 82 ? 4.439 0.379 11.023 1.00 97.12 82 ALA A C 1
ATOM 589 O O . ALA A 1 82 ? 3.555 0.390 11.878 1.00 97.12 82 ALA A O 1
ATOM 590 N N . MET A 1 83 ? 4.640 1.410 10.200 1.00 96.56 83 MET A N 1
ATOM 591 C CA . MET A 1 83 ? 3.846 2.640 10.228 1.00 96.56 83 MET A CA 1
ATOM 592 C C . MET A 1 83 ? 2.397 2.435 9.754 1.00 96.56 83 MET A C 1
ATOM 594 O O . MET A 1 83 ? 1.472 2.994 10.331 1.00 96.56 83 MET A O 1
ATOM 598 N N . LEU A 1 84 ? 2.160 1.607 8.734 1.00 97.69 84 LEU A N 1
ATOM 599 C CA . LEU A 1 84 ? 0.804 1.250 8.304 1.00 97.69 84 LEU A CA 1
ATOM 600 C C . LEU A 1 84 ? 0.068 0.467 9.400 1.00 97.69 84 LEU A C 1
ATOM 602 O O . LEU A 1 84 ? -1.122 0.682 9.636 1.00 97.69 84 LEU A O 1
ATOM 606 N N . MET A 1 85 ? 0.781 -0.425 10.092 1.00 97.31 85 MET A N 1
ATOM 607 C CA . MET A 1 85 ? 0.246 -1.160 11.237 1.00 97.31 85 MET A CA 1
ATOM 608 C C . MET A 1 85 ? -0.076 -0.229 12.409 1.00 97.31 85 MET A C 1
ATOM 610 O O . MET A 1 85 ? -1.150 -0.363 12.996 1.00 97.31 85 MET A O 1
ATOM 614 N N . SER A 1 86 ? 0.793 0.738 12.728 1.00 97.00 86 SER A N 1
ATOM 615 C CA . SER A 1 86 ? 0.506 1.726 13.776 1.00 97.00 86 SER A CA 1
ATOM 616 C C . SER A 1 86 ? -0.680 2.618 13.402 1.00 97.00 86 SER A C 1
ATOM 618 O O . SER A 1 86 ? -1.580 2.782 14.221 1.00 97.00 86 SER A O 1
ATOM 620 N N . ALA A 1 87 ? -0.762 3.086 12.150 1.00 97.38 87 ALA A N 1
ATOM 621 C CA . ALA A 1 87 ? -1.914 3.832 11.638 1.00 97.38 87 ALA A CA 1
ATOM 622 C C . ALA A 1 87 ? -3.224 3.051 11.821 1.00 97.38 87 ALA A C 1
ATOM 624 O O . ALA A 1 87 ? -4.214 3.597 12.310 1.00 97.38 87 ALA A O 1
ATOM 625 N N . LYS A 1 88 ? -3.219 1.751 11.485 1.00 96.94 88 LYS A N 1
ATOM 626 C CA . LYS A 1 88 ? -4.382 0.865 11.637 1.00 96.94 88 LYS A CA 1
ATOM 627 C C . LYS A 1 88 ? -4.802 0.717 13.100 1.00 96.94 88 LYS A C 1
ATOM 629 O O . LYS A 1 88 ? -5.982 0.861 13.405 1.00 96.94 88 LYS A O 1
ATOM 634 N N . VAL A 1 89 ? -3.858 0.424 13.996 1.00 97.31 89 VAL A N 1
ATOM 635 C CA . VAL A 1 89 ? -4.145 0.180 15.423 1.00 97.31 89 VAL A CA 1
ATOM 636 C C . VAL A 1 89 ? -4.583 1.459 16.136 1.00 97.31 89 VAL A C 1
ATOM 638 O O . VAL A 1 89 ? -5.486 1.416 16.967 1.00 97.31 89 VAL A O 1
ATOM 641 N N . SER A 1 90 ? -3.985 2.599 15.793 1.00 96.44 90 SER A N 1
ATOM 642 C CA . SER A 1 90 ? -4.306 3.897 16.393 1.00 96.44 90 SER A CA 1
ATOM 643 C C . SER A 1 90 ? -5.464 4.625 15.702 1.00 96.44 90 SER A C 1
ATOM 645 O O . SER A 1 90 ? -5.853 5.698 16.153 1.00 96.44 90 SER A O 1
ATOM 647 N N . ALA A 1 91 ? -6.009 4.070 14.613 1.00 94.25 91 ALA A N 1
ATOM 648 C CA . ALA A 1 91 ? -7.028 4.699 13.769 1.00 94.25 91 ALA A CA 1
ATOM 649 C C . ALA A 1 91 ? -6.652 6.117 13.276 1.00 94.25 91 ALA A C 1
ATOM 651 O O . ALA A 1 91 ? -7.536 6.942 13.019 1.00 94.25 91 ALA A O 1
ATOM 652 N N . ILE A 1 92 ? -5.348 6.380 13.130 1.00 95.75 92 ILE A N 1
ATOM 653 C CA . ILE A 1 92 ? -4.801 7.652 12.643 1.00 95.75 92 ILE A CA 1
ATOM 654 C C . ILE A 1 92 ? -4.885 7.663 11.106 1.00 95.75 92 ILE A C 1
ATOM 656 O O . ILE A 1 92 ? -4.591 6.640 10.475 1.00 95.75 92 ILE A O 1
ATOM 660 N N . PRO A 1 93 ? -5.314 8.777 10.486 1.00 95.94 93 PRO A N 1
ATOM 661 C CA . PRO A 1 93 ? -5.249 8.947 9.040 1.00 95.94 93 PRO A CA 1
ATOM 662 C C . PRO A 1 93 ? -3.833 8.752 8.479 1.00 95.94 93 PRO A C 1
ATOM 664 O O . PRO A 1 93 ? -2.826 9.077 9.104 1.00 95.94 93 PRO A O 1
ATOM 667 N N . ILE A 1 94 ? -3.762 8.209 7.268 1.00 97.00 94 ILE A N 1
ATOM 668 C CA . ILE A 1 94 ? -2.521 8.026 6.522 1.00 97.00 94 ILE A CA 1
ATOM 669 C C . ILE A 1 94 ? -2.672 8.636 5.135 1.00 97.00 94 ILE A C 1
ATOM 671 O O . ILE A 1 94 ? -3.735 8.548 4.509 1.00 97.00 94 ILE A O 1
ATOM 675 N N . ARG A 1 95 ? -1.595 9.243 4.639 1.00 96.50 95 ARG A N 1
ATOM 676 C CA . ARG A 1 95 ? -1.478 9.681 3.250 1.00 96.50 95 ARG A CA 1
ATOM 677 C C . ARG A 1 95 ? -0.503 8.762 2.534 1.00 96.50 95 ARG A C 1
ATOM 679 O O . ARG A 1 95 ? 0.641 8.623 2.959 1.00 96.50 95 ARG A O 1
ATOM 686 N N . LEU A 1 96 ? -0.967 8.122 1.463 1.00 96.19 96 LEU A N 1
ATOM 687 C CA . LEU A 1 96 ? -0.155 7.247 0.613 1.00 96.19 96 LEU A CA 1
ATOM 688 C C . LEU A 1 96 ? 0.163 7.945 -0.707 1.00 96.19 96 LEU A C 1
ATOM 690 O O . LEU A 1 96 ? -0.736 8.506 -1.327 1.00 96.19 96 LEU A O 1
ATOM 694 N N . TYR A 1 97 ? 1.414 7.877 -1.150 1.00 95.25 97 TYR A N 1
ATOM 695 C CA . TYR A 1 97 ? 1.892 8.611 -2.318 1.00 95.25 97 TYR A CA 1
ATOM 696 C C . TYR A 1 97 ? 2.255 7.672 -3.474 1.00 95.25 97 TYR A C 1
ATOM 698 O O . TYR A 1 97 ? 3.026 6.722 -3.294 1.00 95.25 97 TYR A O 1
ATOM 706 N N . TYR A 1 98 ? 1.750 7.979 -4.673 1.00 95.44 98 TYR A N 1
ATOM 707 C CA . TYR A 1 98 ? 1.968 7.205 -5.900 1.00 95.44 98 TYR A CA 1
ATOM 708 C C . TYR A 1 98 ? 2.376 8.118 -7.061 1.00 95.44 98 TYR A C 1
ATOM 710 O O . TYR A 1 98 ? 1.778 9.169 -7.246 1.00 95.44 98 TYR A O 1
ATOM 718 N N . THR A 1 99 ? 3.343 7.715 -7.888 1.00 92.50 99 THR A N 1
ATOM 719 C CA . THR A 1 99 ? 3.791 8.507 -9.059 1.00 92.50 99 THR A CA 1
ATOM 720 C C . THR A 1 99 ? 3.059 8.212 -10.373 1.00 92.50 99 THR A C 1
ATOM 722 O O . THR A 1 99 ? 3.292 8.896 -11.368 1.00 92.50 99 THR A O 1
ATOM 725 N N . SER A 1 100 ? 2.247 7.153 -10.441 1.00 89.44 100 SER A N 1
ATOM 726 C CA . SER A 1 100 ? 1.669 6.656 -11.709 1.00 89.44 100 SER A CA 1
ATOM 727 C C . SER A 1 100 ? 0.212 6.208 -11.588 1.00 89.44 100 SER A C 1
ATOM 729 O O . SER A 1 100 ? -0.302 5.514 -12.460 1.00 89.44 100 SER A O 1
ATOM 731 N N . VAL A 1 101 ? -0.456 6.604 -10.506 1.00 90.31 101 VAL A N 1
ATOM 732 C CA . VAL A 1 101 ? -1.875 6.334 -10.261 1.00 90.31 101 VAL A CA 1
ATOM 733 C C . VAL A 1 101 ? -2.605 7.672 -10.355 1.00 90.31 101 VAL A C 1
ATOM 735 O O . VAL A 1 101 ? -2.312 8.525 -9.528 1.00 90.31 101 VAL A O 1
ATOM 738 N N . PRO A 1 102 ? -3.520 7.910 -11.311 1.00 89.31 102 PRO A N 1
ATOM 739 C CA . PRO A 1 102 ? -4.188 9.212 -11.446 1.00 89.31 102 PRO A CA 1
ATOM 740 C C . PRO A 1 102 ? -5.119 9.566 -10.279 1.00 89.31 102 PRO A C 1
ATOM 742 O O . PRO A 1 102 ? -5.201 10.722 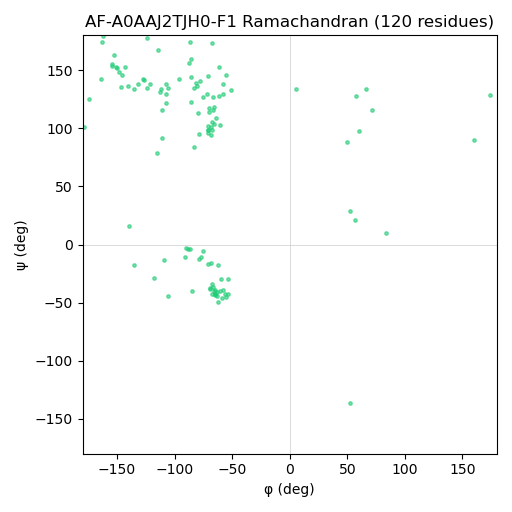-9.879 1.00 89.31 102 PRO A O 1
ATOM 745 N N . GLN A 1 103 ? -5.810 8.574 -9.717 1.00 91.25 103 GLN A N 1
ATOM 746 C CA . GLN A 1 103 ? -6.669 8.720 -8.540 1.00 91.25 103 GLN A CA 1
ATOM 747 C C . GLN A 1 103 ? -6.713 7.410 -7.750 1.00 91.25 103 GLN A C 1
ATOM 749 O O .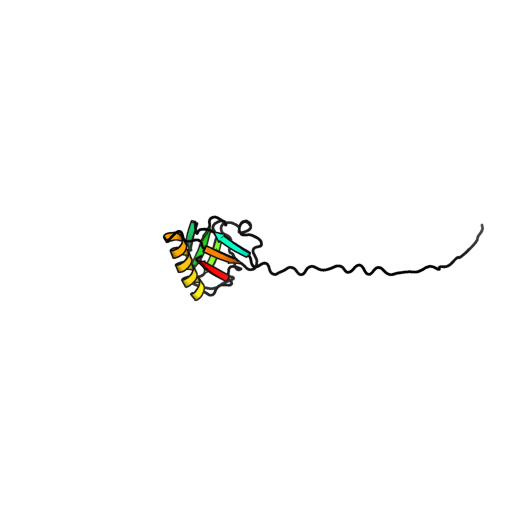 GLN A 1 103 ? -6.582 6.322 -8.307 1.00 91.25 103 GLN A O 1
ATOM 754 N N . CYS A 1 104 ? -6.957 7.495 -6.446 1.00 92.31 104 CYS A N 1
ATOM 755 C CA . CYS A 1 104 ? -6.931 6.342 -5.537 1.00 92.31 104 CYS A CA 1
ATOM 756 C C . CYS A 1 104 ? -7.932 5.237 -5.906 1.00 92.31 104 CYS A C 1
ATOM 758 O O . CYS A 1 104 ? -7.659 4.059 -5.677 1.00 92.31 104 CYS A O 1
ATOM 760 N N . GLY A 1 105 ? -9.060 5.615 -6.518 1.00 92.19 105 GLY A N 1
ATOM 761 C CA . GLY A 1 105 ? -10.081 4.686 -7.006 1.00 92.19 105 GLY A CA 1
ATOM 762 C C . GLY A 1 105 ? -9.667 3.869 -8.235 1.00 92.19 105 GLY A C 1
ATOM 763 O O . GLY A 1 105 ? -10.281 2.838 -8.497 1.00 92.19 105 GLY A O 1
ATOM 764 N N . ASP A 1 106 ? -8.612 4.270 -8.954 1.00 94.00 106 ASP A N 1
ATOM 765 C CA . ASP A 1 106 ? -8.103 3.522 -10.116 1.00 94.00 106 ASP A CA 1
ATOM 766 C C . ASP A 1 106 ? -7.250 2.313 -9.702 1.00 94.00 106 ASP A C 1
ATOM 768 O O . ASP A 1 106 ? -6.929 1.448 -10.527 1.00 94.00 106 ASP A O 1
ATOM 772 N N . ILE A 1 107 ? -6.869 2.230 -8.423 1.00 96.12 107 ILE A N 1
ATOM 773 C CA . ILE A 1 107 ? -6.113 1.100 -7.890 1.00 96.12 107 ILE A CA 1
ATOM 774 C C . ILE A 1 107 ? -6.997 -0.145 -7.950 1.00 96.12 107 ILE A C 1
ATOM 776 O O . ILE A 1 107 ? -8.039 -0.242 -7.305 1.00 96.12 107 ILE A O 1
ATOM 780 N N . LYS A 1 108 ? -6.548 -1.144 -8.710 1.00 96.50 108 LYS A N 1
ATOM 781 C CA . LYS A 1 108 ? -7.247 -2.425 -8.830 1.00 96.50 108 LYS A CA 1
ATOM 782 C C . LYS A 1 108 ? -6.997 -3.301 -7.605 1.00 96.50 108 LYS A C 1
ATOM 784 O O . LYS A 1 108 ? -5.866 -3.392 -7.120 1.00 96.50 108 LYS A O 1
ATOM 789 N N . ALA A 1 109 ? -8.032 -4.004 -7.154 1.00 97.06 109 ALA A N 1
ATOM 790 C CA . ALA A 1 109 ? -7.904 -4.975 -6.073 1.00 97.06 109 ALA A CA 1
ATOM 791 C C . ALA A 1 109 ? -6.869 -6.058 -6.424 1.00 97.06 109 ALA A C 1
ATOM 793 O O . ALA A 1 109 ? -6.826 -6.541 -7.555 1.00 97.06 109 ALA A O 1
ATOM 794 N N . TRP A 1 110 ? -6.043 -6.424 -5.445 1.00 95.56 110 TRP A N 1
ATOM 795 C CA . TRP A 1 110 ? -4.976 -7.423 -5.546 1.00 95.56 110 TRP A CA 1
ATOM 796 C C . TRP A 1 110 ? -3.936 -7.148 -6.641 1.00 95.56 110 TRP A C 1
ATOM 798 O O . TRP A 1 110 ? -3.208 -8.049 -7.054 1.00 95.56 110 TRP A O 1
ATOM 808 N N . SER A 1 111 ? -3.825 -5.897 -7.094 1.00 96.75 111 SER A N 1
ATOM 809 C CA . SER A 1 111 ? -2.772 -5.477 -8.018 1.00 96.75 111 SER A CA 1
ATOM 810 C C . SER A 1 111 ? -1.506 -5.052 -7.277 1.00 96.75 111 SER A C 1
ATOM 812 O O . SER A 1 111 ? -1.550 -4.658 -6.110 1.00 96.75 111 SER A O 1
ATOM 814 N N . ALA A 1 112 ? -0.365 -5.122 -7.959 1.00 96.81 112 ALA A N 1
ATOM 815 C CA . ALA A 1 112 ? 0.845 -4.456 -7.500 1.00 96.81 112 ALA A CA 1
ATOM 816 C C . ALA A 1 112 ? 0.800 -2.981 -7.902 1.00 96.81 112 ALA A C 1
ATOM 818 O O . ALA A 1 112 ? 0.438 -2.661 -9.034 1.00 96.81 112 ALA A O 1
ATOM 819 N N . GLN A 1 113 ? 1.225 -2.105 -6.995 1.00 97.19 113 GLN A N 1
ATOM 820 C CA . GLN A 1 113 ? 1.411 -0.678 -7.232 1.00 97.19 113 GLN A CA 1
ATOM 821 C C . GLN A 1 113 ? 2.896 -0.312 -7.092 1.00 97.19 113 GLN A C 1
ATOM 823 O O . GLN A 1 113 ? 3.307 0.227 -6.063 1.00 97.19 113 GLN A O 1
ATOM 828 N N 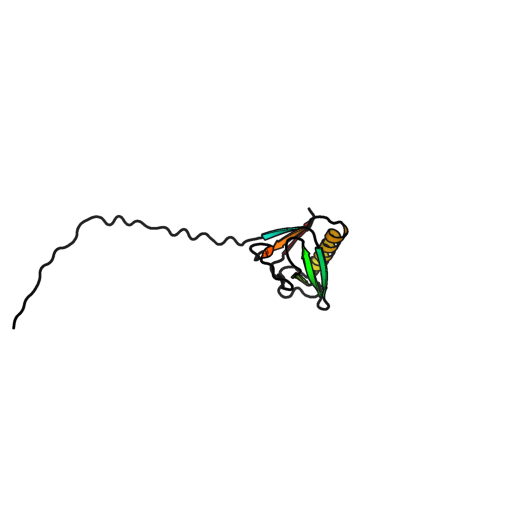. PRO A 1 114 ? 3.723 -0.597 -8.120 1.00 96.19 114 PRO A N 1
ATOM 829 C CA . PRO A 1 114 ? 5.146 -0.262 -8.134 1.00 96.19 114 PRO A CA 1
ATOM 830 C C . PRO A 1 114 ? 5.456 1.209 -7.866 1.00 96.19 114 PRO A C 1
ATOM 832 O O . PRO A 1 114 ? 6.509 1.536 -7.326 1.00 96.19 114 PRO A O 1
ATOM 835 N N . SER A 1 115 ? 4.528 2.091 -8.240 1.00 95.38 115 SER A N 1
ATOM 836 C CA . SER A 1 115 ? 4.664 3.541 -8.138 1.00 95.38 115 SER A CA 1
ATOM 837 C C . SER A 1 115 ? 4.518 4.085 -6.717 1.00 95.38 115 SER A C 1
ATOM 839 O O . SER A 1 115 ? 4.666 5.290 -6.532 1.00 95.38 115 SER A O 1
ATOM 841 N N . PHE A 1 116 ? 4.181 3.250 -5.729 1.00 96.69 116 PHE A N 1
ATOM 842 C CA . PHE A 1 116 ? 4.140 3.665 -4.329 1.00 96.69 116 PHE A CA 1
ATOM 843 C C . PHE A 1 116 ? 5.550 3.990 -3.823 1.00 96.69 116 PHE A C 1
ATOM 845 O O . PHE A 1 116 ? 6.465 3.170 -3.944 1.00 96.69 116 PHE A O 1
ATOM 852 N N . TYR A 1 117 ? 5.736 5.180 -3.246 1.00 94.50 117 TYR A N 1
ATOM 853 C CA . TYR A 1 117 ? 7.072 5.650 -2.857 1.00 94.50 117 TYR A CA 1
ATOM 854 C C . TYR A 1 117 ? 7.157 6.294 -1.472 1.00 94.50 117 TYR A C 1
ATOM 856 O O . TYR A 1 117 ? 8.257 6.402 -0.932 1.00 94.50 117 TYR A O 1
ATOM 864 N N . HIS A 1 118 ? 6.038 6.714 -0.883 1.00 94.38 118 HIS A N 1
ATOM 865 C CA . HIS A 1 118 ? 6.041 7.393 0.407 1.00 94.38 118 HIS A CA 1
ATOM 866 C C . HIS A 1 118 ? 4.712 7.206 1.145 1.00 94.38 118 HIS A C 1
ATOM 868 O O . HIS A 1 118 ? 3.663 6.997 0.531 1.00 94.38 118 HIS A O 1
ATOM 874 N N . ALA A 1 119 ? 4.771 7.287 2.471 1.00 95.31 119 ALA A N 1
ATOM 875 C CA . ALA A 1 119 ? 3.602 7.356 3.327 1.00 95.31 119 ALA A CA 1
ATOM 876 C C . ALA A 1 119 ? 3.913 8.193 4.572 1.00 95.31 119 ALA A C 1
ATOM 878 O O . ALA A 1 119 ? 5.045 8.178 5.056 1.00 95.31 119 ALA A O 1
ATOM 879 N N . GLU A 1 120 ? 2.902 8.879 5.094 1.00 94.75 120 GLU A N 1
ATOM 880 C CA . GLU A 1 120 ? 2.992 9.667 6.327 1.00 94.75 120 GLU A CA 1
ATOM 881 C C . GLU A 1 120 ? 1.692 9.575 7.135 1.00 94.75 120 GLU A C 1
ATOM 883 O O . GLU A 1 120 ? 0.610 9.370 6.579 1.00 94.75 120 GLU A O 1
ATOM 888 N N . LEU A 1 121 ? 1.811 9.732 8.452 1.00 94.50 121 LEU A N 1
ATOM 889 C CA . LEU A 1 121 ? 0.680 9.915 9.364 1.00 94.50 121 LEU A CA 1
ATOM 890 C C . LEU A 1 121 ? 0.313 11.402 9.405 1.00 94.50 121 LEU A C 1
ATOM 892 O O . LEU A 1 121 ? 1.221 12.236 9.388 1.00 94.50 121 LEU A O 1
ATOM 896 N N . PHE A 1 122 ? -0.975 11.734 9.509 1.00 87.06 122 PHE A N 1
ATOM 897 C CA . PHE A 1 122 ? -1.435 13.118 9.664 1.00 87.06 122 PHE A CA 1
ATOM 898 C C . PHE A 1 122 ? -2.721 13.232 10.490 1.00 87.06 122 PHE A C 1
ATOM 900 O O . PHE A 1 122 ? -3.436 12.213 10.640 1.00 87.06 122 PHE A O 1
#

pLDDT: mean 84.97, std 19.11, range [36.81, 98.44]

Organism: Stenotrophomonas maltophilia (NCBI:txid40324)

Mean predicted aligned error: 11.6 Å

Solvent-accessible surface area (backbone atoms only — not comparable to full-atom values): 7181 Å² total; per-residue (Å²): 139,81,90,84,85,90,90,87,87,87,90,87,82,82,87,79,77,80,80,79,79,77,79,77,76,76,82,69,81,44,70,27,76,40,74,30,43,50,72,44,72,49,69,50,100,78,32,38,32,31,42,19,38,76,52,28,52,42,23,32,41,29,13,57,72,50,33,78,80,24,66,28,50,29,72,57,30,48,54,48,51,54,50,50,49,49,27,40,77,69,70,35,37,33,37,40,33,24,52,78,42,89,46,50,74,73,51,51,68,78,33,80,38,37,45,26,67,51,72,47,79,101

Nearest PDB structures (foldseek):
  2wv6-assembly1_J  TM=6.709E-01  e=5.160E-03  Citrobacter freundii
  6hcv-assembly1_A  TM=4.918E-01  e=1.032E-01  Plasmodium falciparum 3D7
  5zh4-assembly1_B  TM=5.363E-01  e=2.980E-01  Plasmodium falciparum NF54
  2xgt-assembly1_A  TM=4.686E-01  e=4.909E-01  Brugia malayi

Foldseek 3Di:
DDDDDDDDDDDDDDDPDDPPPPPPDPPDQDKDKDKFAWPDWDADPQQFIWTQTPLAAIETAAGLPQRPLAPEGNVVVVVVSVVNVVSNVVVFIKIWIFRHQNGRHSHDHHYYRSRTYDMDTD

Radius of gyration: 28.25 Å; Cα contacts (8 Å, |Δi|>4): 230; chains: 1; bounding box: 27×55×101 Å

Sequence (122 aa):
MPGTATRKTVFRGWMGGLFAVLVACPSLAHGTNCDSKVANVSIDASGKVFVATTASPIHAVCNIVSKGDFSMPTEVCKATYAMLMSAKVSAIPIRLYYTSVPQCGDIKAWSAQPSFYHAELF

Secondary structure (DSSP, 8-state):
------------S------------------EEEEEEEEEEEE-TT-EEEEEESSS-SEEEEESS--TT-SS-HHHHHHHHHHHHHHHHHT-EEEEEESS-SSGGGPPTT-B-TTEEEEEE-